Protein AF-I0W959-F1 (afdb_monomer)

Radius of gyration: 15.88 Å; Cα contacts (8 Å, |Δi|>4): 102; chains: 1; bounding box: 32×34×35 Å

Nearest PDB structures (foldseek):
  5w8m-assembly2_B  TM=8.440E-01  e=2.198E-01  Thermochaetoides thermophila
  5w8m-assembly4_D  TM=8.243E-01  e=2.615E-01  Thermochaetoides thermophila
  5w8m-assembly6_F  TM=7.241E-01  e=1.848E-01  Thermochaetoides thermophila
  6xs8-assembly1_A  TM=8.087E-01  e=3.111E-01  Thermochaetoides thermophila
  5w8m-assembly5_E  TM=7.922E-01  e=2.936E-01  Thermochaetoides thermophila

Structure (mmCIF, N/CA/C/O backbone):
data_AF-I0W959-F1
#
_entry.id   AF-I0W959-F1
#
loop_
_atom_site.group_PDB
_atom_site.id
_atom_site.type_symbol
_atom_site.label_atom_id
_atom_site.label_alt_id
_atom_site.label_comp_id
_atom_site.label_asym_id
_atom_site.label_entity_id
_atom_site.label_seq_id
_atom_site.pdbx_PDB_ins_code
_atom_site.Cartn_x
_atom_site.Cartn_y
_atom_site.Cartn_z
_atom_site.occ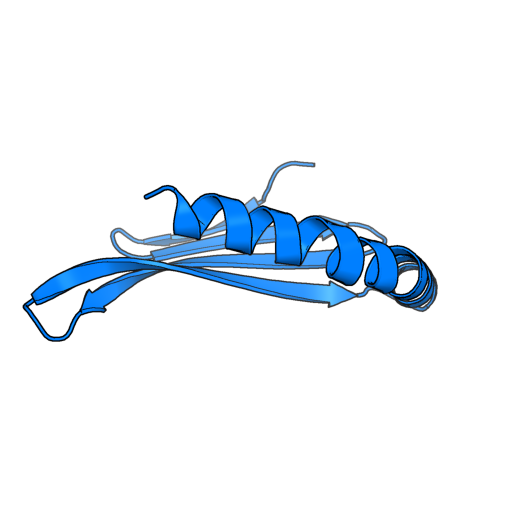upancy
_atom_site.B_iso_or_equiv
_atom_site.auth_seq_id
_atom_site.auth_comp_id
_atom_site.auth_asym_id
_atom_site.auth_atom_id
_atom_site.pdbx_PDB_model_num
ATOM 1 N N . MET A 1 1 ? -4.568 -3.482 -14.428 1.00 53.38 1 MET A N 1
ATOM 2 C CA . MET A 1 1 ? -3.951 -4.439 -13.487 1.00 53.38 1 MET A CA 1
ATOM 3 C C . MET A 1 1 ? -4.802 -4.422 -12.230 1.00 53.38 1 MET A C 1
ATOM 5 O O . MET A 1 1 ? -4.788 -3.401 -11.552 1.00 53.38 1 MET A O 1
ATOM 9 N N . PRO A 1 2 ? -5.655 -5.433 -12.016 1.00 64.38 2 PRO A N 1
ATOM 10 C CA . PRO A 1 2 ? -6.531 -5.475 -10.850 1.00 64.38 2 PRO A CA 1
ATOM 11 C C . PRO A 1 2 ? -5.699 -5.624 -9.569 1.00 64.38 2 PRO A C 1
ATOM 13 O O . PRO A 1 2 ? -4.684 -6.314 -9.568 1.00 64.38 2 PRO A O 1
ATOM 16 N N . LEU A 1 3 ? -6.118 -4.936 -8.507 1.00 71.44 3 LEU A N 1
ATOM 17 C CA . LEU A 1 3 ? -5.616 -5.137 -7.149 1.00 71.44 3 LEU A CA 1
ATOM 18 C C . LEU A 1 3 ? -6.167 -6.478 -6.648 1.00 71.44 3 LEU A C 1
ATOM 20 O O . LEU A 1 3 ? -7.375 -6.599 -6.445 1.00 71.44 3 LEU A O 1
ATOM 24 N N . THR A 1 4 ? -5.309 -7.478 -6.492 1.00 80.56 4 THR A N 1
ATOM 25 C CA . THR A 1 4 ? -5.690 -8.802 -5.992 1.00 80.56 4 THR A CA 1
ATOM 26 C C . THR A 1 4 ? -5.891 -8.719 -4.484 1.00 80.56 4 THR A C 1
ATOM 28 O O . THR A 1 4 ? -5.005 -8.256 -3.773 1.00 80.56 4 THR A O 1
ATOM 31 N N . ALA A 1 5 ? -7.047 -9.137 -3.971 1.00 79.00 5 ALA A N 1
ATOM 32 C CA . ALA A 1 5 ? -7.256 -9.210 -2.528 1.00 79.00 5 ALA A CA 1
ATOM 33 C C . ALA A 1 5 ? -6.374 -10.323 -1.936 1.00 79.00 5 ALA A C 1
ATOM 35 O O . ALA A 1 5 ? -6.456 -11.469 -2.374 1.00 79.00 5 ALA A O 1
ATOM 36 N N . VAL A 1 6 ? -5.520 -9.974 -0.971 1.00 82.94 6 VAL A N 1
ATOM 37 C CA . VAL A 1 6 ? -4.709 -10.932 -0.202 1.00 82.94 6 VAL A CA 1
ATOM 38 C C . VAL A 1 6 ? -5.562 -11.526 0.914 1.00 82.94 6 VAL A C 1
ATOM 40 O O . VAL A 1 6 ? -5.577 -12.738 1.105 1.00 82.94 6 VAL A O 1
ATOM 43 N N . TYR A 1 7 ? -6.295 -10.665 1.623 1.00 80.81 7 TYR A N 1
ATOM 44 C CA . TYR A 1 7 ? -7.315 -11.046 2.594 1.00 80.81 7 TYR A CA 1
ATOM 45 C C . TYR A 1 7 ? -8.341 -9.926 2.767 1.00 80.81 7 TYR A C 1
ATOM 47 O O . TYR A 1 7 ? -8.048 -8.749 2.540 1.00 80.81 7 TYR A O 1
ATOM 55 N N . GLU A 1 8 ? -9.541 -10.306 3.187 1.00 81.69 8 GLU A N 1
ATOM 56 C CA . GLU A 1 8 ? -10.649 -9.407 3.489 1.00 81.69 8 GLU A CA 1
ATOM 57 C C . GLU A 1 8 ? -11.352 -9.939 4.742 1.00 81.69 8 GLU A C 1
ATOM 59 O O . GLU A 1 8 ? -11.798 -11.085 4.777 1.00 81.69 8 GLU A O 1
ATOM 64 N N . LEU A 1 9 ? -11.356 -9.129 5.793 1.00 81.00 9 LEU A N 1
ATOM 65 C CA . LEU A 1 9 ? -12.065 -9.318 7.052 1.00 81.00 9 LEU A CA 1
ATOM 66 C C . LEU A 1 9 ? -13.081 -8.176 7.203 1.00 81.00 9 LEU A C 1
ATOM 68 O O . LEU A 1 9 ? -12.982 -7.146 6.536 1.00 81.00 9 LEU A O 1
ATOM 72 N N . ASP A 1 10 ? -14.020 -8.319 8.136 1.00 76.62 10 ASP A N 1
ATOM 73 C CA . ASP A 1 10 ? -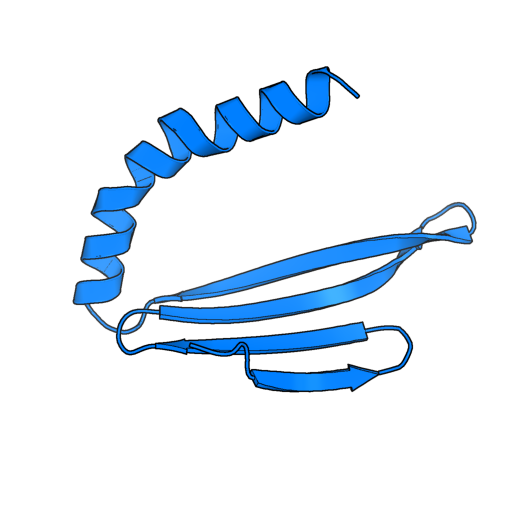15.047 -7.302 8.406 1.00 76.62 10 ASP A CA 1
ATOM 74 C C . ASP A 1 10 ? -14.472 -5.923 8.773 1.00 76.62 10 ASP A C 1
ATOM 76 O O . ASP A 1 10 ? -15.082 -4.891 8.495 1.00 76.62 10 ASP A O 1
ATOM 80 N N . THR A 1 11 ? -13.290 -5.889 9.394 1.00 76.94 11 THR A N 1
ATOM 81 C CA . THR A 1 11 ? -12.655 -4.653 9.877 1.00 76.94 11 THR A CA 1
ATOM 82 C C . THR A 1 11 ? -11.353 -4.305 9.165 1.00 76.94 11 THR A C 1
ATOM 84 O O . THR A 1 11 ? -10.825 -3.216 9.382 1.00 76.94 11 THR A O 1
ATOM 87 N N . GLU A 1 12 ? -10.812 -5.193 8.332 1.00 83.81 12 GLU A N 1
ATOM 88 C CA . GLU A 1 12 ? -9.544 -4.965 7.638 1.00 83.81 12 GLU A CA 1
ATOM 89 C C . GLU A 1 12 ? -9.477 -5.685 6.291 1.00 83.81 12 GLU A C 1
ATOM 91 O O . GLU A 1 12 ? -10.028 -6.761 6.109 1.00 83.81 12 GLU A O 1
ATOM 96 N N . SER A 1 13 ? -8.780 -5.112 5.319 1.00 82.62 13 SER A N 1
ATOM 97 C CA . SER A 1 13 ? -8.542 -5.742 4.024 1.00 82.62 13 SER A CA 1
ATOM 98 C C . SER A 1 13 ? -7.159 -5.391 3.497 1.00 82.62 13 SER A C 1
ATOM 100 O O . SER A 1 13 ? -6.713 -4.246 3.581 1.00 82.62 13 SER A O 1
ATOM 102 N N . ALA A 1 14 ? -6.468 -6.371 2.924 1.00 85.25 14 ALA A N 1
ATOM 103 C CA . ALA A 1 14 ? -5.204 -6.164 2.232 1.00 85.25 14 ALA A CA 1
ATOM 104 C C . ALA A 1 14 ? -5.349 -6.485 0.748 1.00 85.25 14 ALA A C 1
ATOM 106 O O . ALA A 1 14 ? -5.883 -7.523 0.355 1.00 85.25 14 ALA A O 1
ATOM 107 N N . ARG A 1 15 ? -4.833 -5.591 -0.091 1.00 85.12 15 ARG A N 1
ATOM 108 C CA . ARG A 1 15 ? -4.838 -5.702 -1.546 1.00 85.12 15 ARG A CA 1
ATOM 109 C C . ARG A 1 15 ? -3.428 -5.581 -2.091 1.00 85.12 15 ARG A C 1
ATOM 111 O O . ARG A 1 15 ? -2.704 -4.645 -1.771 1.00 85.12 15 ARG A O 1
ATOM 118 N N . GLU A 1 16 ? -3.053 -6.508 -2.949 1.00 85.38 16 GLU A N 1
ATOM 119 C CA . GLU A 1 16 ? -1.758 -6.578 -3.601 1.00 85.38 16 GLU A CA 1
ATOM 120 C C . GLU A 1 16 ? -1.863 -6.135 -5.061 1.00 85.38 16 GLU A C 1
ATOM 122 O O . GLU A 1 16 ? -2.797 -6.463 -5.791 1.00 85.38 16 GLU A O 1
ATOM 127 N N . LEU A 1 17 ? -0.856 -5.399 -5.508 1.00 79.81 17 LEU A N 1
ATOM 128 C CA . LEU A 1 17 ? -0.614 -5.067 -6.897 1.00 79.81 17 LEU A CA 1
ATOM 129 C C . LEU A 1 17 ? 0.842 -5.399 -7.223 1.00 79.81 17 LEU A C 1
ATOM 131 O O . LEU A 1 17 ? 1.748 -4.607 -6.956 1.00 79.81 17 LEU A O 1
ATOM 135 N N . ALA A 1 18 ? 1.062 -6.560 -7.831 1.00 75.31 18 ALA A N 1
ATOM 136 C CA . ALA A 1 18 ? 2.374 -6.995 -8.286 1.00 75.31 18 ALA A CA 1
ATOM 137 C C . ALA A 1 18 ? 2.528 -6.788 -9.798 1.00 75.31 18 ALA A C 1
ATOM 139 O O . ALA A 1 18 ? 1.909 -7.469 -10.611 1.00 75.31 18 ALA A O 1
ATOM 140 N N . ASN A 1 19 ? 3.404 -5.860 -10.175 1.00 70.88 19 ASN A N 1
ATOM 141 C CA . ASN A 1 19 ? 3.823 -5.607 -11.549 1.00 70.88 19 ASN A CA 1
ATOM 142 C C . ASN A 1 19 ? 5.326 -5.869 -11.715 1.00 70.88 19 ASN A C 1
ATOM 144 O O . ASN A 1 19 ? 6.084 -5.959 -10.746 1.00 70.88 19 ASN A O 1
ATOM 148 N N . LYS A 1 20 ? 5.793 -5.927 -12.971 1.00 65.69 20 LYS A N 1
ATOM 149 C CA . LYS A 1 20 ? 7.222 -6.122 -13.290 1.00 65.69 20 LYS A CA 1
ATOM 150 C C . LYS A 1 20 ? 8.151 -5.082 -12.643 1.00 65.69 20 LYS A C 1
ATOM 152 O O . LYS A 1 20 ? 9.318 -5.379 -12.425 1.00 65.69 20 LYS A O 1
ATOM 157 N N . THR A 1 21 ? 7.658 -3.880 -12.351 1.00 66.81 21 THR A N 1
ATOM 158 C CA . THR A 1 21 ? 8.444 -2.750 -11.825 1.00 66.81 21 THR A CA 1
ATOM 159 C C . THR A 1 21 ? 8.240 -2.498 -10.332 1.00 66.81 21 THR A C 1
ATOM 161 O O . THR A 1 21 ? 9.154 -2.028 -9.653 1.00 66.81 21 THR A O 1
ATOM 164 N N . VAL A 1 22 ? 7.057 -2.808 -9.804 1.00 68.75 22 VAL A N 1
ATOM 165 C CA . VAL A 1 22 ? 6.647 -2.495 -8.433 1.00 68.75 22 VAL A CA 1
ATOM 166 C C . VAL A 1 22 ? 5.738 -3.589 -7.909 1.00 68.75 22 VAL A C 1
ATOM 168 O O . VAL A 1 22 ? 4.852 -4.055 -8.619 1.00 68.75 22 VAL A O 1
ATOM 171 N N . HIS 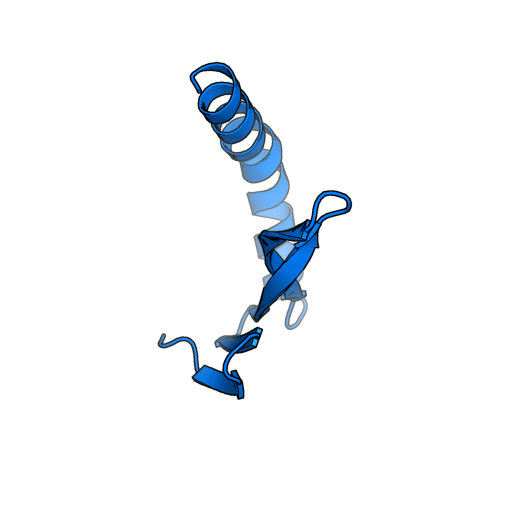A 1 23 ? 5.943 -3.941 -6.651 1.00 80.88 23 HIS A N 1
ATOM 172 C CA . HIS A 1 23 ? 5.043 -4.748 -5.859 1.00 80.88 23 HIS A CA 1
ATOM 173 C C . HIS A 1 23 ? 4.500 -3.875 -4.726 1.00 80.88 23 HIS A C 1
ATOM 175 O O . HIS A 1 23 ? 5.248 -3.469 -3.837 1.00 80.88 23 HIS A O 1
ATOM 181 N N . THR A 1 24 ? 3.216 -3.551 -4.780 1.00 80.81 24 THR A N 1
ATOM 182 C CA . THR A 1 24 ? 2.544 -2.701 -3.796 1.00 80.81 24 THR A CA 1
ATOM 183 C C . THR A 1 24 ? 1.539 -3.522 -3.011 1.00 80.81 24 THR A C 1
ATOM 185 O O . THR A 1 24 ? 0.746 -4.239 -3.607 1.00 80.81 24 THR A O 1
ATOM 188 N N . VAL A 1 25 ? 1.522 -3.363 -1.692 1.00 84.12 25 VAL A N 1
ATOM 189 C CA . VAL A 1 25 ? 0.488 -3.900 -0.809 1.00 84.12 25 VAL A CA 1
ATOM 190 C C . VAL A 1 25 ? -0.207 -2.726 -0.131 1.00 84.12 2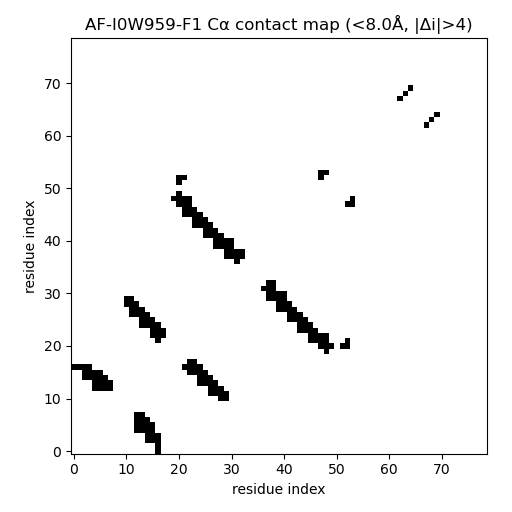5 VAL A C 1
ATOM 192 O O . VAL A 1 25 ? 0.430 -1.918 0.539 1.00 84.12 25 VAL A O 1
ATOM 195 N N . MET A 1 26 ? -1.511 -2.608 -0.338 1.00 84.75 26 MET A N 1
ATOM 196 C CA . MET A 1 26 ? -2.385 -1.639 0.308 1.00 84.75 26 MET A CA 1
ATOM 197 C C . MET A 1 26 ? -3.168 -2.354 1.405 1.00 84.75 26 MET A C 1
ATOM 199 O O . MET A 1 26 ? -3.951 -3.249 1.109 1.00 84.75 26 MET A O 1
ATOM 203 N N . HIS A 1 27 ? -2.963 -1.951 2.651 1.00 85.06 27 HIS A N 1
ATOM 204 C CA . HIS A 1 27 ? -3.709 -2.413 3.810 1.00 85.06 27 HIS A CA 1
ATOM 205 C C . HIS A 1 27 ? -4.692 -1.328 4.256 1.00 85.06 27 HIS A C 1
ATOM 207 O O . HIS A 1 27 ? -4.316 -0.169 4.427 1.00 85.06 27 HIS A O 1
ATOM 213 N N . LEU A 1 28 ? -5.951 -1.706 4.410 1.00 82.69 28 LEU A N 1
ATOM 214 C CA . LEU A 1 28 ? -7.063 -0.879 4.854 1.00 82.69 28 LEU A CA 1
ATOM 215 C C . LEU A 1 28 ? -7.571 -1.484 6.154 1.00 82.69 28 LEU A C 1
ATOM 217 O O . LEU A 1 28 ? -8.083 -2.593 6.126 1.00 82.69 28 LEU A O 1
ATOM 221 N N . GLY A 1 29 ? -7.434 -0.788 7.272 1.00 83.69 29 GLY A N 1
ATOM 222 C CA . GLY A 1 29 ? -7.891 -1.270 8.571 1.00 83.69 29 GLY A CA 1
ATOM 223 C C . GLY A 1 29 ? -8.718 -0.211 9.276 1.00 83.69 29 GLY A C 1
ATOM 224 O O . GLY A 1 29 ? -8.371 0.968 9.256 1.00 83.69 29 GLY A O 1
ATOM 225 N N . TRP A 1 30 ? -9.804 -0.624 9.913 1.00 78.50 30 TRP A N 1
ATOM 226 C CA . TRP A 1 30 ? -10.534 0.214 10.851 1.00 78.50 30 TRP A CA 1
ATOM 227 C C . TRP A 1 30 ? -9.817 0.183 12.199 1.00 78.50 30 TRP A C 1
ATOM 229 O O . TRP A 1 30 ? -9.888 -0.801 12.936 1.00 78.50 30 TRP A O 1
ATOM 239 N N . ALA A 1 31 ? -9.104 1.257 12.521 1.00 77.12 31 ALA A N 1
ATOM 240 C CA . ALA A 1 31 ? -8.455 1.408 13.812 1.00 77.12 31 ALA A CA 1
ATOM 241 C C . ALA A 1 31 ? -9.398 2.116 14.785 1.00 77.12 31 ALA A C 1
ATOM 243 O O . ALA A 1 31 ? -10.049 3.103 14.441 1.00 77.12 31 ALA A O 1
ATOM 244 N N . ARG A 1 32 ? -9.467 1.621 16.021 1.00 73.12 32 ARG A N 1
ATOM 245 C CA . ARG A 1 32 ? -10.255 2.260 17.073 1.00 73.12 32 ARG A CA 1
ATOM 246 C C . ARG A 1 32 ? -9.480 3.462 17.612 1.00 73.12 32 ARG A C 1
ATOM 248 O O . ARG A 1 32 ? -8.443 3.293 18.253 1.00 73.12 32 ARG A O 1
ATOM 255 N N . GLY A 1 33 ? -9.975 4.660 17.328 1.00 73.06 33 GLY A N 1
ATOM 256 C CA . GLY A 1 33 ? -9.457 5.913 17.860 1.00 73.06 33 GLY A CA 1
ATOM 257 C C . GLY A 1 33 ? -9.659 6.012 19.374 1.00 73.06 33 GLY A C 1
ATOM 258 O O . GLY A 1 33 ? -10.494 5.320 19.963 1.00 73.06 33 GLY A O 1
ATOM 259 N N . ALA A 1 34 ? -8.898 6.901 20.018 1.00 67.69 34 ALA A N 1
ATOM 260 C CA . ALA A 1 34 ? -8.874 7.054 21.478 1.00 67.69 34 ALA A CA 1
ATOM 261 C C . ALA A 1 34 ? -10.246 7.401 22.094 1.00 67.69 34 ALA A C 1
ATOM 263 O O . ALA A 1 34 ? -10.497 7.077 23.253 1.00 67.69 34 ALA A O 1
ATOM 264 N N . ASN A 1 35 ? -11.148 7.998 21.310 1.00 73.12 35 ASN A N 1
ATOM 265 C CA . ASN A 1 35 ? -12.487 8.403 21.745 1.00 73.12 35 ASN A CA 1
ATOM 266 C C . ASN A 1 35 ? -13.573 7.346 21.462 1.0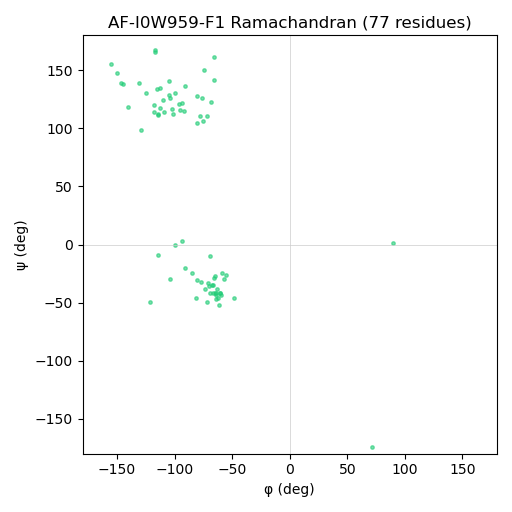0 73.12 35 ASN A C 1
ATOM 268 O O . ASN A 1 35 ? -14.742 7.577 21.756 1.00 73.12 35 ASN A O 1
ATOM 272 N N . GLY A 1 36 ? -13.206 6.177 20.923 1.00 69.38 36 GLY A N 1
ATOM 273 C CA . GLY A 1 36 ? -14.155 5.126 20.538 1.00 69.38 36 GLY A CA 1
ATOM 274 C C . GLY A 1 36 ? -14.680 5.229 19.104 1.00 69.38 36 GLY A C 1
ATOM 275 O O . GLY A 1 36 ? -15.460 4.368 18.701 1.00 69.38 36 GLY A O 1
ATOM 276 N N . ASP A 1 37 ? -14.217 6.216 18.339 1.00 76.50 37 ASP A N 1
ATOM 277 C CA . ASP A 1 37 ? -14.495 6.348 16.910 1.00 76.50 37 ASP A CA 1
ATOM 278 C C . ASP A 1 37 ? -13.688 5.330 16.093 1.00 76.50 37 ASP A C 1
ATOM 280 O O . ASP A 1 37 ? -12.589 4.925 16.477 1.00 76.50 37 ASP A O 1
ATOM 284 N N . TYR A 1 38 ? -14.235 4.904 14.957 1.00 71.00 38 TYR A N 1
ATOM 285 C CA . TYR A 1 38 ? -13.526 4.056 14.003 1.00 71.00 38 TYR A CA 1
ATOM 286 C C . TYR A 1 38 ? -12.896 4.946 12.933 1.00 71.00 38 TYR A C 1
ATOM 288 O O . TYR A 1 38 ? -13.604 5.601 12.171 1.00 71.00 38 TYR A O 1
ATOM 296 N N . GLU A 1 39 ? -11.569 4.963 12.865 1.00 78.25 39 GLU A N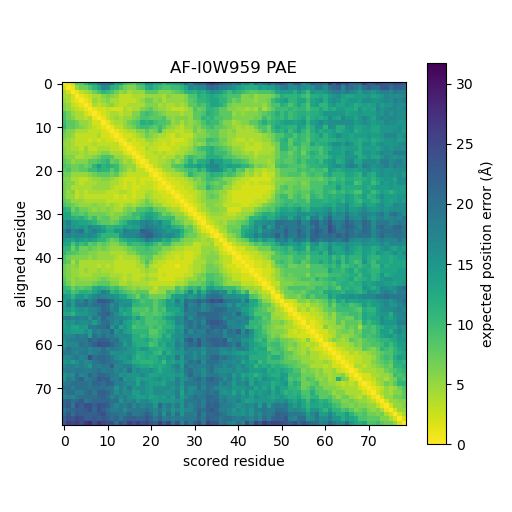 1
ATOM 297 C CA . GLU A 1 39 ? -10.833 5.654 11.811 1.00 78.25 39 GLU A CA 1
ATOM 298 C C . GLU A 1 39 ? -10.390 4.655 10.748 1.00 78.25 39 GLU A C 1
ATOM 300 O O . GLU A 1 39 ? -9.798 3.614 11.046 1.00 78.25 39 GLU A O 1
ATOM 305 N N . LEU A 1 40 ? -10.657 4.983 9.484 1.00 79.62 40 LEU A N 1
ATOM 306 C CA . LEU A 1 40 ? -10.141 4.213 8.364 1.00 79.62 40 LEU A CA 1
ATOM 307 C C . LEU A 1 40 ? -8.652 4.534 8.191 1.00 79.62 40 LEU A C 1
ATOM 309 O O . LEU A 1 40 ? -8.287 5.597 7.688 1.00 79.62 40 LEU A O 1
ATOM 313 N N . GLN A 1 41 ? -7.787 3.601 8.573 1.00 80.88 41 GLN A N 1
ATOM 314 C CA . GLN A 1 41 ? -6.354 3.692 8.332 1.00 80.88 41 GLN A CA 1
ATOM 315 C C . GLN A 1 41 ? -5.991 2.977 7.034 1.00 80.88 41 GLN A C 1
ATOM 317 O O . GLN A 1 41 ? -6.214 1.779 6.866 1.00 80.88 41 GLN A O 1
ATOM 322 N N . MET A 1 42 ? -5.390 3.723 6.109 1.00 83.75 42 MET A N 1
ATOM 323 C CA . MET A 1 42 ? -4.852 3.191 4.862 1.00 83.75 42 MET A CA 1
ATOM 324 C C . MET A 1 42 ? -3.325 3.227 4.918 1.00 83.75 42 MET A C 1
ATOM 326 O O . MET A 1 42 ? -2.717 4.295 4.911 1.00 83.75 42 MET A O 1
ATOM 330 N N . THR A 1 43 ? -2.699 2.056 4.930 1.00 83.38 43 THR A N 1
ATOM 331 C CA . THR A 1 43 ? -1.243 1.906 4.847 1.00 83.38 43 THR A CA 1
ATOM 332 C C . THR A 1 43 ? -0.874 1.307 3.498 1.00 83.38 43 THR A C 1
ATOM 334 O O . THR A 1 43 ? -1.335 0.227 3.148 1.00 83.38 43 THR A O 1
ATOM 337 N N . VAL A 1 44 ? -0.015 1.980 2.732 1.00 78.81 44 VAL A N 1
ATOM 338 C CA . VAL A 1 44 ? 0.461 1.476 1.435 1.00 78.81 44 VAL A CA 1
ATOM 339 C C . VAL A 1 44 ? 1.956 1.187 1.516 1.00 78.81 44 VAL A C 1
ATOM 341 O O . VAL A 1 44 ? 2.768 2.105 1.616 1.00 78.81 44 VAL A O 1
ATOM 344 N N . LEU A 1 45 ? 2.329 -0.089 1.440 1.00 78.81 45 LEU A N 1
ATOM 345 C CA . LEU A 1 45 ? 3.716 -0.533 1.358 1.00 78.81 45 LEU A CA 1
ATOM 346 C C . LEU A 1 45 ? 4.094 -0.772 -0.104 1.00 78.81 45 LEU A C 1
ATOM 348 O O . LEU A 1 45 ? 3.509 -1.613 -0.779 1.00 78.81 45 LEU A O 1
ATOM 352 N N . VAL A 1 46 ? 5.108 -0.060 -0.593 1.00 75.44 46 VAL A N 1
ATOM 353 C CA . VAL A 1 46 ? 5.604 -0.206 -1.968 1.00 75.44 46 VAL A CA 1
ATOM 354 C C . VAL A 1 46 ? 7.008 -0.792 -1.942 1.00 75.44 46 VAL A C 1
ATOM 356 O O . VAL A 1 46 ? 7.946 -0.163 -1.453 1.00 75.44 46 VAL A O 1
ATOM 359 N N . LYS A 1 47 ? 7.175 -1.979 -2.523 1.00 77.06 47 LYS A N 1
ATOM 360 C CA . LYS A 1 47 ? 8.472 -2.601 -2.784 1.00 77.06 47 LYS A CA 1
ATOM 361 C C . LYS A 1 47 ? 8.811 -2.486 -4.265 1.00 77.06 47 LYS A C 1
ATOM 363 O O . LYS A 1 47 ? 8.053 -2.892 -5.140 1.00 77.06 47 LYS A O 1
ATOM 368 N N . LEU A 1 48 ? 9.981 -1.933 -4.559 1.00 73.50 48 LEU A N 1
ATOM 369 C CA . LEU A 1 48 ? 10.468 -1.793 -5.927 1.00 73.50 48 LEU A CA 1
ATOM 370 C C . LEU A 1 48 ? 11.072 -3.106 -6.414 1.00 73.50 48 LEU A C 1
ATOM 372 O O . LEU A 1 48 ? 11.954 -3.657 -5.755 1.00 73.50 48 LEU A O 1
ATOM 376 N N . ASN A 1 49 ? 10.628 -3.584 -7.577 1.00 66.19 49 ASN A N 1
ATOM 377 C CA . ASN A 1 49 ? 11.182 -4.783 -8.194 1.00 66.19 49 ASN A CA 1
ATOM 378 C C . ASN A 1 49 ? 12.320 -4.401 -9.153 1.00 66.19 49 ASN A C 1
ATOM 380 O O . ASN A 1 49 ? 12.119 -3.742 -10.175 1.00 66.19 49 ASN A O 1
ATOM 384 N N . GLY A 1 50 ? 13.535 -4.833 -8.805 1.00 68.94 50 GLY A N 1
ATOM 385 C CA . GLY A 1 50 ? 14.737 -4.690 -9.628 1.00 68.94 50 GLY A CA 1
ATOM 386 C C . GLY A 1 50 ? 15.297 -3.264 -9.753 1.00 68.94 50 GLY A C 1
ATOM 387 O O . GLY A 1 50 ? 14.850 -2.311 -9.114 1.00 68.94 50 GLY A O 1
ATOM 388 N N . TRP A 1 51 ? 16.321 -3.126 -10.602 1.00 63.03 51 TRP A N 1
ATOM 389 C CA . TRP A 1 51 ? 17.028 -1.861 -10.856 1.00 63.03 51 TRP A CA 1
ATOM 390 C C . TRP A 1 51 ? 16.181 -0.844 -11.638 1.00 63.03 51 TRP A C 1
ATOM 392 O O . TRP A 1 51 ? 16.225 0.347 -11.341 1.00 63.03 51 TRP A O 1
ATOM 402 N N . PHE A 1 52 ? 15.352 -1.309 -12.580 1.00 63.66 52 PHE A N 1
ATOM 403 C CA . PHE A 1 52 ? 14.461 -0.454 -13.375 1.00 63.66 52 PHE A CA 1
ATOM 404 C C . PHE A 1 52 ? 13.388 0.234 -12.527 1.00 63.66 52 PHE A C 1
ATOM 406 O O . PHE A 1 52 ? 13.153 1.426 -12.706 1.00 63.66 52 PHE A O 1
ATOM 413 N N . GLY A 1 53 ? 12.777 -0.477 -11.571 1.00 62.47 53 GLY A N 1
ATOM 414 C CA . GLY A 1 53 ? 11.839 0.127 -10.623 1.00 62.47 53 GLY A CA 1
ATOM 415 C C . GLY A 1 53 ? 12.515 1.215 -9.788 1.00 62.47 53 GLY A C 1
ATOM 416 O O . GLY A 1 53 ? 11.962 2.299 -9.619 1.00 62.47 53 GLY A O 1
ATOM 417 N N . ARG A 1 54 ? 13.754 0.970 -9.342 1.00 66.31 54 ARG A N 1
ATOM 418 C CA . ARG A 1 54 ? 14.550 1.942 -8.579 1.00 66.31 54 ARG A CA 1
ATOM 419 C C . ARG A 1 54 ? 14.877 3.193 -9.390 1.00 66.31 54 ARG A C 1
ATOM 421 O O . ARG A 1 54 ? 14.704 4.287 -8.865 1.00 66.31 54 ARG A O 1
ATOM 428 N N . LEU A 1 55 ? 15.267 3.033 -10.657 1.00 67.75 55 LEU A N 1
ATOM 429 C CA . LEU A 1 55 ? 15.550 4.150 -11.561 1.00 67.75 55 LEU A CA 1
ATOM 430 C C . LEU A 1 55 ? 14.279 4.952 -11.896 1.00 67.75 55 LEU A C 1
ATOM 432 O O . LEU A 1 55 ? 14.286 6.182 -11.866 1.00 67.75 55 LEU A O 1
ATOM 436 N N . TYR A 1 56 ? 13.166 4.257 -12.141 1.00 67.56 56 TYR A N 1
ATOM 437 C CA . TYR A 1 56 ? 11.862 4.868 -12.405 1.00 67.56 56 TYR A CA 1
ATOM 438 C C . TYR A 1 56 ? 11.342 5.652 -11.191 1.00 67.56 56 TYR A C 1
ATOM 440 O O . TYR A 1 56 ? 10.967 6.816 -11.318 1.00 67.56 56 TYR A O 1
ATOM 448 N N . MET A 1 57 ? 11.392 5.068 -9.988 1.00 68.94 57 MET A N 1
ATOM 449 C CA . MET A 1 57 ? 11.006 5.785 -8.768 1.00 68.94 57 MET A CA 1
ATOM 450 C C . MET A 1 57 ? 11.962 6.917 -8.422 1.00 68.94 57 MET A C 1
ATOM 452 O O . MET A 1 57 ? 11.490 7.941 -7.941 1.00 68.94 57 MET A O 1
ATOM 456 N N . SER A 1 58 ? 13.270 6.792 -8.675 1.00 67.81 58 SER A N 1
ATOM 457 C CA . SER A 1 58 ? 14.191 7.917 -8.472 1.00 67.81 58 SER A CA 1
ATOM 458 C C . SER A 1 58 ? 13.916 9.066 -9.441 1.00 67.81 58 SER A C 1
ATOM 460 O O . SER A 1 58 ? 14.018 10.221 -9.043 1.00 67.81 58 SER A O 1
ATOM 462 N N . ALA A 1 59 ? 13.506 8.767 -10.679 1.00 71.00 59 ALA A N 1
ATOM 463 C CA . ALA A 1 59 ? 13.145 9.785 -11.663 1.00 71.00 59 ALA A CA 1
ATOM 464 C C . ALA A 1 59 ? 11.823 10.497 -11.315 1.00 71.00 59 ALA A C 1
ATOM 466 O O . ALA A 1 59 ? 11.681 11.689 -11.572 1.00 71.00 59 ALA A O 1
ATOM 467 N N . ILE A 1 60 ? 10.870 9.792 -10.692 1.00 68.81 60 ILE A N 1
ATOM 468 C CA . ILE A 1 60 ? 9.558 10.347 -10.304 1.00 68.81 60 ILE A CA 1
ATOM 469 C C . ILE A 1 60 ? 9.556 10.938 -8.885 1.00 68.81 60 ILE A C 1
ATOM 471 O O . ILE A 1 60 ? 8.718 11.782 -8.573 1.00 68.81 60 ILE A O 1
ATOM 475 N N . ALA A 1 61 ? 10.504 10.568 -8.021 1.00 67.88 61 ALA A N 1
ATOM 476 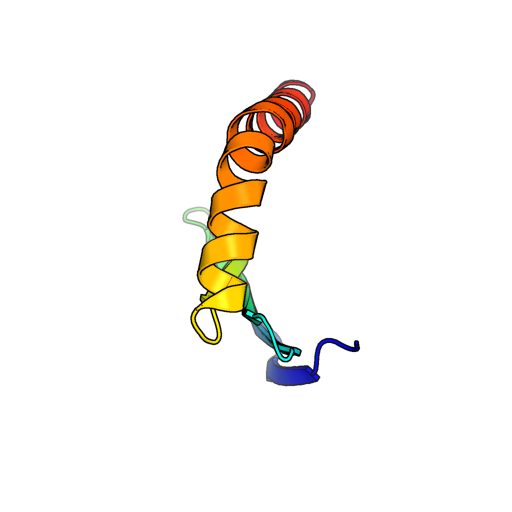C CA . ALA A 1 61 ? 10.665 11.134 -6.680 1.00 67.88 61 ALA A CA 1
ATOM 477 C C . ALA A 1 61 ? 10.638 12.678 -6.628 1.00 67.88 61 ALA A C 1
ATOM 479 O O . ALA A 1 61 ? 9.902 13.200 -5.784 1.00 67.88 61 ALA A O 1
ATOM 480 N N . PRO A 1 62 ? 11.343 13.429 -7.503 1.00 70.75 62 PRO A N 1
ATOM 481 C CA . PRO A 1 62 ? 11.256 14.890 -7.499 1.00 70.75 62 PRO A CA 1
ATOM 482 C C . PRO A 1 62 ? 9.847 15.390 -7.841 1.00 70.75 62 PRO A C 1
ATOM 484 O O . PRO A 1 62 ? 9.355 16.309 -7.195 1.00 70.75 62 PRO A O 1
ATOM 487 N N . PHE A 1 63 ? 9.146 14.744 -8.778 1.00 69.38 63 PHE A N 1
ATOM 488 C CA . PHE A 1 63 ? 7.758 15.077 -9.117 1.00 69.38 63 PHE A CA 1
ATOM 489 C C . PHE A 1 63 ? 6.807 14.822 -7.936 1.00 69.38 63 PHE A C 1
ATOM 491 O O . PHE A 1 63 ? 5.953 15.651 -7.622 1.00 69.38 63 PHE A O 1
ATOM 498 N N . ARG A 1 64 ? 6.994 13.705 -7.219 1.00 66.94 64 ARG A N 1
ATOM 499 C CA . ARG A 1 64 ? 6.226 13.390 -6.004 1.00 66.94 64 ARG A CA 1
ATOM 500 C C . ARG A 1 64 ? 6.417 14.456 -4.922 1.00 66.94 64 ARG A C 1
ATOM 502 O O . ARG A 1 64 ? 5.443 14.858 -4.293 1.00 66.94 64 ARG A O 1
ATOM 509 N N . TYR A 1 65 ? 7.642 14.944 -4.737 1.00 67.31 65 TYR A N 1
ATOM 510 C CA . TYR A 1 65 ? 7.918 15.985 -3.749 1.00 67.31 65 TYR A CA 1
ATOM 511 C C . TYR A 1 65 ? 7.428 17.374 -4.145 1.00 67.31 65 TYR A C 1
ATOM 513 O O . TYR A 1 65 ? 6.920 18.101 -3.296 1.00 67.31 65 TYR A O 1
ATOM 521 N N . LEU A 1 66 ? 7.541 17.728 -5.423 1.00 67.19 66 LEU A N 1
ATOM 522 C CA . LEU A 1 66 ? 7.217 19.069 -5.909 1.00 67.19 66 LEU A CA 1
ATOM 523 C C . LEU A 1 66 ? 5.735 19.270 -6.232 1.00 67.19 66 LEU A C 1
ATOM 525 O O . LEU A 1 66 ? 5.274 20.407 -6.231 1.00 67.19 66 LEU A O 1
ATOM 529 N N . ILE A 1 67 ? 4.994 18.203 -6.535 1.00 67.25 67 ILE A N 1
ATOM 530 C CA . ILE A 1 67 ? 3.601 18.307 -6.991 1.00 67.25 67 ILE A CA 1
ATOM 531 C C . ILE A 1 67 ? 2.654 17.551 -6.065 1.00 67.25 67 ILE A C 1
ATOM 533 O O . ILE A 1 67 ? 1.668 18.130 -5.621 1.00 67.25 67 ILE A O 1
ATOM 537 N N . VAL A 1 68 ? 2.947 16.291 -5.724 1.00 66.56 68 VAL A N 1
ATOM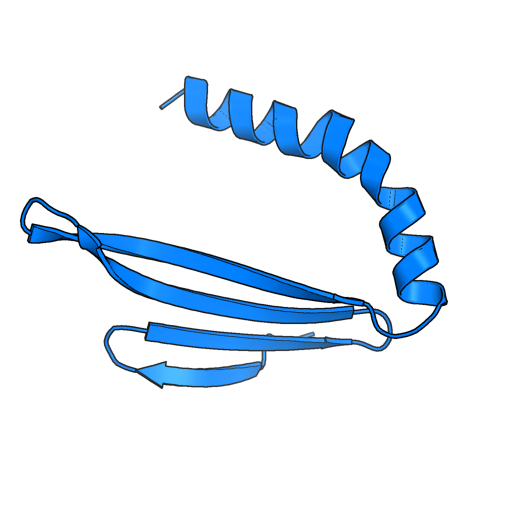 538 C CA . VAL A 1 68 ? 1.993 15.448 -4.981 1.00 66.56 68 VAL A CA 1
ATOM 539 C C . VAL A 1 68 ? 1.855 15.890 -3.526 1.00 66.56 68 VAL A C 1
ATOM 541 O O . VAL A 1 68 ? 0.731 16.093 -3.078 1.00 66.56 68 VAL A O 1
ATOM 544 N N . TYR A 1 69 ? 2.959 16.093 -2.797 1.00 65.19 69 TYR A N 1
ATOM 545 C CA . TYR A 1 69 ? 2.875 16.573 -1.411 1.00 65.19 69 TYR A CA 1
ATOM 546 C C . TYR A 1 69 ? 2.225 17.955 -1.289 1.00 65.19 69 TYR A C 1
ATOM 548 O O . TYR A 1 69 ? 1.247 18.048 -0.555 1.00 65.19 69 TYR A O 1
ATOM 556 N N . PRO A 1 70 ? 2.648 19.005 -2.022 1.00 63.03 70 PRO A N 1
ATOM 557 C CA . PRO A 1 70 ? 2.005 20.312 -1.893 1.00 63.03 70 PRO A CA 1
ATOM 558 C C . PRO A 1 70 ? 0.552 20.326 -2.383 1.00 63.03 70 PRO A C 1
ATOM 560 O O . PRO A 1 70 ? -0.249 21.106 -1.871 1.00 63.03 70 PRO A O 1
ATOM 563 N N . ALA A 1 71 ? 0.177 19.475 -3.345 1.00 62.03 71 ALA A N 1
ATOM 564 C CA . ALA A 1 71 ? -1.225 19.314 -3.728 1.00 62.03 71 ALA A CA 1
ATOM 565 C C . ALA A 1 71 ? -2.045 18.630 -2.623 1.00 62.03 71 ALA A C 1
ATOM 567 O O . ALA A 1 71 ? -3.146 19.093 -2.335 1.00 62.03 71 ALA A O 1
ATOM 568 N N . LEU A 1 72 ? -1.502 17.597 -1.965 1.00 62.44 72 LEU A N 1
ATOM 569 C CA . LEU A 1 72 ? -2.149 16.968 -0.810 1.00 62.44 72 LEU A CA 1
ATOM 570 C C . LEU A 1 72 ? -2.309 17.960 0.345 1.00 62.44 72 LEU A C 1
ATOM 572 O O . LEU A 1 72 ? -3.402 18.072 0.890 1.00 62.44 72 LEU A O 1
ATOM 576 N N . THR A 1 73 ? -1.266 18.725 0.679 1.00 64.38 73 THR A N 1
ATOM 577 C CA . THR A 1 73 ? -1.332 19.729 1.752 1.00 64.38 73 THR A CA 1
ATOM 578 C C . THR A 1 73 ? -2.405 20.781 1.462 1.00 64.38 73 THR A C 1
ATOM 580 O O . THR A 1 73 ? -3.229 21.073 2.322 1.00 64.38 73 THR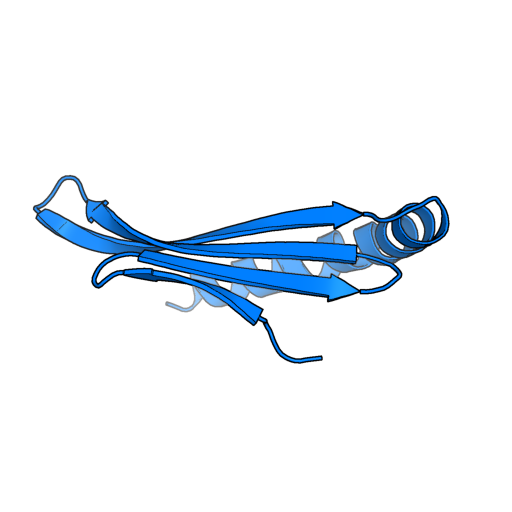 A O 1
ATOM 583 N N . ARG A 1 74 ? -2.484 21.272 0.217 1.00 60.62 74 ARG A N 1
ATOM 584 C CA . ARG A 1 74 ? -3.525 22.230 -0.205 1.00 60.62 74 ARG A CA 1
ATOM 585 C C . ARG A 1 74 ? -4.941 21.671 -0.162 1.00 60.62 74 ARG A C 1
ATOM 587 O O . ARG A 1 74 ? -5.891 22.445 -0.084 1.00 60.62 74 ARG A O 1
ATOM 594 N N . GLN A 1 75 ? -5.097 20.360 -0.300 1.00 57.88 75 GLN A N 1
ATOM 595 C CA . GLN A 1 75 ? -6.406 19.721 -0.272 1.00 57.88 75 GLN A CA 1
ATOM 596 C C . GLN A 1 75 ? -6.902 19.528 1.167 1.00 57.88 75 GLN A C 1
ATOM 598 O O . GLN A 1 75 ? -8.101 19.619 1.396 1.00 57.88 75 GLN A O 1
ATOM 603 N N . TRP A 1 76 ? -5.986 19.341 2.122 1.00 53.47 76 TRP A N 1
ATOM 604 C CA . TRP A 1 76 ? -6.295 19.276 3.553 1.00 53.47 76 TRP A CA 1
ATOM 605 C C . TRP A 1 76 ? -6.543 20.656 4.176 1.00 53.47 76 TRP A C 1
ATOM 607 O O . TRP A 1 76 ? -7.398 20.772 5.038 1.00 53.47 76 TRP A O 1
ATOM 617 N N . GLU A 1 77 ? -5.883 21.718 3.702 1.00 55.53 77 GLU A N 1
ATOM 618 C CA . GLU A 1 77 ? -6.142 23.097 4.170 1.00 55.53 77 GLU A CA 1
ATOM 619 C C . GLU A 1 77 ? -7.511 23.664 3.748 1.00 55.53 77 GLU A C 1
ATOM 621 O O . GLU A 1 77 ? -7.896 24.739 4.202 1.00 55.53 77 GLU A O 1
ATOM 626 N N . ARG A 1 78 ? -8.245 22.984 2.857 1.00 53.12 78 ARG A N 1
ATOM 627 C CA . ARG A 1 78 ? -9.587 23.406 2.415 1.00 53.12 78 ARG A CA 1
ATOM 628 C C . ARG A 1 78 ? -10.737 22.676 3.111 1.00 53.12 78 ARG A C 1
ATOM 630 O O . ARG A 1 78 ? -11.883 22.954 2.755 1.00 53.12 78 ARG A O 1
ATOM 637 N N . VAL A 1 79 ? -10.450 21.744 4.020 1.00 48.12 79 VAL A N 1
ATOM 638 C CA . VAL A 1 79 ? -11.461 20.987 4.777 1.00 48.12 79 VAL A CA 1
ATOM 639 C C . VAL A 1 79 ? -11.599 21.563 6.176 1.00 48.12 79 VAL A C 1
ATOM 641 O O . VAL A 1 79 ? -10.550 21.816 6.806 1.00 48.12 79 VAL A O 1
#

Solvent-accessible surface area (backbone atoms only — not comparable to full-atom values): 4535 Å² total; per-residue (Å²): 134,79,67,46,74,76,47,80,55,100,57,35,37,33,32,34,39,80,51,89,41,36,38,33,40,39,36,39,33,59,42,76,41,98,86,74,46,77,42,82,43,76,49,76,50,76,44,65,36,64,69,66,22,48,54,52,48,59,68,43,45,60,53,45,61,72,47,51,50,57,51,53,53,58,58,56,75,73,107

Organism: NCBI:txid1165867

Sequence (79 aa):
MPLTAVYELDTESARELANKTVHTVMHLGWARGANGDYELQMTVLVKLNGWFGRLYMSAIAPFRYLIVYPALTRQWERV

pLDDT: mean 72.16, std 8.89, range [48.12, 85.38]

InterPro domains:
  IPR021295 Protein of unknown function DUF2867 [PF11066] (16-70)

Secondary structure (DSSP, 8-state):
---EEEEE-SSEEEEEEE-SSEEEEEEEEEEE-TTS-EEEEEEEEEEE-HHHHHHHHHHHHHHIIIIIHHHHHHHHTT-

Mean predicted aligned error: 10.77 Å

Foldseek 3Di:
DDFCWPDDDPFKTWTWDDDQFKTKIWIWGQDQDPVRDTDTDIDIDIDTHDPNNVVVCVVCVVVCVPPVVVVVVVVVVVD